Protein AF-A0A9W4WVC1-F1 (afdb_monomer)

Structure (mmCIF, N/CA/C/O backbone):
data_AF-A0A9W4WVC1-F1
#
_entry.id   AF-A0A9W4WVC1-F1
#
loop_
_atom_site.group_PDB
_atom_site.id
_atom_site.type_symbol
_atom_site.label_atom_id
_atom_site.label_alt_id
_atom_site.label_comp_id
_atom_site.label_asym_id
_atom_site.label_entity_id
_atom_site.label_seq_id
_atom_site.pdbx_PDB_ins_code
_atom_site.Cartn_x
_atom_site.Cartn_y
_atom_site.Cartn_z
_atom_site.occupancy
_atom_site.B_iso_or_equiv
_atom_site.auth_seq_id
_atom_site.auth_comp_id
_atom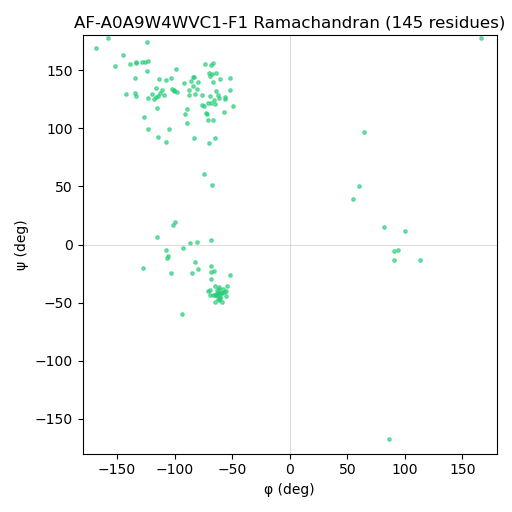_site.auth_asym_id
_atom_site.auth_atom_id
_atom_site.pdbx_PDB_model_num
ATOM 1 N N . MET A 1 1 ? 29.962 -8.238 1.406 1.00 40.53 1 MET A N 1
ATOM 2 C CA . MET A 1 1 ? 29.381 -7.024 0.796 1.00 40.53 1 MET A CA 1
ATOM 3 C C . MET A 1 1 ? 27.906 -7.294 0.570 1.00 40.53 1 MET A C 1
ATOM 5 O O . MET A 1 1 ? 27.590 -8.215 -0.167 1.00 40.53 1 MET A O 1
ATOM 9 N N . SER A 1 2 ? 27.024 -6.582 1.269 1.00 49.66 2 SER A N 1
ATOM 10 C CA . SER A 1 2 ? 25.592 -6.598 0.955 1.00 49.66 2 SER A CA 1
ATOM 11 C C . SER A 1 2 ? 25.418 -5.821 -0.347 1.00 49.66 2 SER A C 1
ATOM 13 O O . SER A 1 2 ? 25.713 -4.630 -0.364 1.00 49.66 2 SER A O 1
ATOM 15 N N . LEU A 1 3 ? 25.037 -6.489 -1.436 1.00 54.25 3 LEU A N 1
ATOM 16 C CA . LEU A 1 3 ? 24.665 -5.808 -2.675 1.00 54.25 3 LEU A CA 1
ATOM 17 C C . LEU A 1 3 ? 23.318 -5.125 -2.427 1.00 54.25 3 LEU A C 1
ATOM 19 O O . LEU A 1 3 ? 22.303 -5.798 -2.258 1.00 54.25 3 LEU A O 1
ATOM 23 N N . ASP A 1 4 ? 23.340 -3.800 -2.316 1.00 77.00 4 ASP A N 1
ATOM 24 C CA . ASP A 1 4 ? 22.138 -2.999 -2.102 1.00 77.00 4 ASP A CA 1
ATOM 25 C C . ASP A 1 4 ? 21.465 -2.756 -3.455 1.00 77.00 4 ASP A C 1
ATOM 27 O O . ASP A 1 4 ? 21.844 -1.872 -4.224 1.00 77.00 4 ASP A O 1
ATOM 31 N N . TYR A 1 5 ? 20.539 -3.647 -3.803 1.00 82.75 5 TYR A N 1
ATOM 32 C CA . TYR A 1 5 ? 19.807 -3.579 -5.061 1.00 82.75 5 TYR A CA 1
ATOM 33 C C . TYR A 1 5 ? 18.581 -2.661 -4.938 1.00 82.75 5 TYR A C 1
ATOM 35 O O . TYR A 1 5 ? 17.878 -2.727 -3.920 1.00 82.75 5 TYR A O 1
ATOM 43 N N . PRO A 1 6 ? 18.283 -1.851 -5.974 1.00 85.75 6 PRO A N 1
ATOM 44 C CA . PRO A 1 6 ? 17.144 -0.944 -5.964 1.00 85.75 6 PRO A CA 1
ATOM 45 C C . PRO A 1 6 ? 15.807 -1.692 -5.968 1.00 85.75 6 PRO A C 1
ATOM 47 O O . PRO A 1 6 ? 15.709 -2.837 -6.413 1.00 85.75 6 PRO A O 1
ATOM 50 N N . TRP A 1 7 ? 14.769 -1.013 -5.478 1.00 87.38 7 TRP A N 1
ATOM 51 C CA . TRP A 1 7 ? 13.407 -1.536 -5.388 1.00 87.38 7 TRP A CA 1
ATOM 52 C C . TRP A 1 7 ? 12.484 -0.895 -6.419 1.00 87.38 7 TRP A C 1
ATOM 54 O O . TRP A 1 7 ? 12.526 0.314 -6.615 1.00 87.38 7 TRP A O 1
ATOM 64 N N . TYR A 1 8 ? 11.582 -1.686 -6.989 1.00 87.88 8 TYR A N 1
ATOM 65 C CA . TYR A 1 8 ? 10.580 -1.266 -7.967 1.00 87.88 8 TYR A CA 1
ATOM 66 C C . TYR A 1 8 ? 9.203 -1.825 -7.604 1.00 87.88 8 TYR A C 1
ATOM 68 O O . TYR A 1 8 ? 9.094 -2.849 -6.921 1.00 87.88 8 TYR A O 1
ATOM 76 N N . ILE A 1 9 ? 8.144 -1.171 -8.089 1.00 85.00 9 ILE A N 1
ATOM 77 C CA . ILE A 1 9 ? 6.756 -1.622 -7.923 1.00 85.00 9 ILE A CA 1
ATOM 78 C C . ILE A 1 9 ? 6.153 -1.905 -9.293 1.00 85.00 9 ILE A C 1
ATOM 80 O O . ILE A 1 9 ? 6.094 -1.023 -10.148 1.00 85.00 9 ILE A O 1
ATOM 84 N N . LEU A 1 10 ? 5.640 -3.119 -9.458 1.00 85.12 10 LEU A N 1
ATOM 85 C CA . LEU A 1 10 ? 4.804 -3.527 -10.574 1.00 85.12 10 LEU A CA 1
ATOM 86 C C . LEU A 1 10 ? 3.349 -3.582 -10.133 1.00 85.12 10 LEU A C 1
ATOM 88 O O . LEU A 1 10 ? 3.023 -3.987 -9.022 1.00 85.12 10 LEU A O 1
ATOM 92 N N . LEU A 1 11 ? 2.461 -3.203 -11.029 1.00 79.38 11 LEU A N 1
ATOM 93 C CA . LEU A 1 11 ? 1.028 -3.141 -10.819 1.00 79.38 11 LEU A 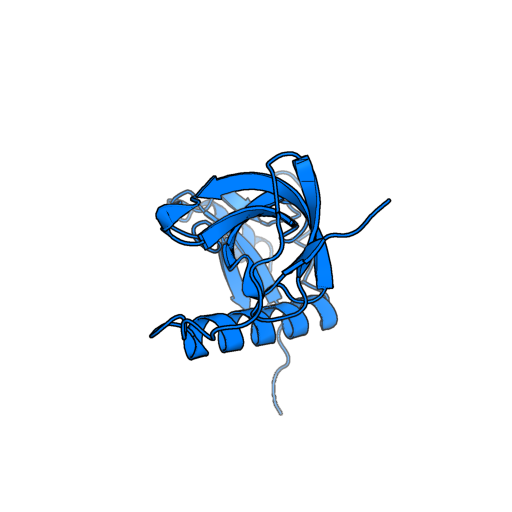CA 1
ATOM 94 C C . LEU A 1 11 ? 0.416 -4.385 -11.452 1.00 79.38 11 LEU A C 1
ATOM 96 O O . LEU A 1 11 ? 0.768 -4.715 -12.579 1.00 79.38 11 LEU A O 1
ATOM 100 N N . ALA A 1 12 ? -0.475 -5.080 -10.751 1.00 78.31 12 ALA A N 1
ATOM 101 C CA . ALA A 1 12 ? -1.015 -6.367 -11.172 1.00 78.31 12 ALA A CA 1
ATOM 102 C C . ALA A 1 12 ? -2.544 -6.468 -11.038 1.00 78.31 12 ALA A C 1
ATOM 104 O O . ALA A 1 12 ? -3.168 -5.773 -10.239 1.00 78.31 12 ALA A O 1
ATOM 105 N N . THR A 1 13 ? -3.169 -7.353 -11.813 1.00 66.19 13 THR A N 1
ATOM 106 C CA . THR A 1 13 ? -4.630 -7.390 -12.032 1.00 66.19 13 THR A CA 1
ATOM 107 C C . THR A 1 13 ? -5.474 -8.062 -10.941 1.00 66.19 13 THR A C 1
ATOM 109 O O . THR A 1 13 ? -6.689 -8.139 -11.101 1.00 66.19 13 THR A O 1
ATOM 112 N N . LYS A 1 14 ? -4.906 -8.554 -9.828 1.00 58.94 14 LYS A N 1
ATOM 113 C CA . LYS A 1 14 ? -5.693 -9.242 -8.779 1.00 58.94 14 LYS A CA 1
ATOM 114 C C . LYS A 1 14 ? -5.917 -8.374 -7.535 1.00 58.94 14 LYS A C 1
ATOM 116 O O . LYS A 1 14 ? -5.041 -8.372 -6.669 1.00 58.94 14 LYS A O 1
ATOM 121 N N . PRO A 1 15 ? -7.093 -7.733 -7.379 1.00 51.72 15 PRO A N 1
ATOM 122 C CA . PRO A 1 15 ? -7.473 -7.066 -6.148 1.00 51.72 15 PRO A CA 1
ATOM 123 C C . PRO A 1 15 ? -8.214 -8.021 -5.182 1.00 51.72 15 PRO A C 1
ATOM 125 O O . PRO A 1 15 ? -9.294 -8.519 -5.482 1.00 51.72 15 PRO A O 1
ATOM 128 N N . LYS A 1 16 ? -7.645 -8.293 -4.007 1.00 47.06 16 LYS A N 1
ATOM 129 C CA . LYS A 1 16 ? -8.322 -8.847 -2.824 1.00 47.06 16 LYS A CA 1
ATOM 130 C C . LYS A 1 16 ? -8.107 -8.035 -1.528 1.00 47.06 16 LYS A C 1
ATOM 132 O O . LYS A 1 16 ? -8.917 -8.216 -0.638 1.00 47.06 16 LYS A O 1
ATOM 137 N N . ASN A 1 17 ? -7.077 -7.181 -1.402 1.00 51.22 17 ASN A N 1
ATOM 138 C CA . ASN A 1 17 ? -6.662 -6.429 -0.195 1.00 51.22 17 ASN A CA 1
ATOM 139 C C . ASN A 1 17 ? -5.819 -5.160 -0.521 1.00 51.22 17 ASN A C 1
ATOM 141 O O . ASN A 1 17 ? -5.448 -4.920 -1.656 1.00 51.22 17 ASN A O 1
ATOM 145 N N . LEU A 1 18 ? -5.420 -4.366 0.478 1.00 47.56 18 LEU A N 1
ATOM 146 C CA . LEU A 1 18 ? -4.669 -3.102 0.309 1.00 47.56 18 LEU A CA 1
ATOM 147 C C . LEU A 1 18 ? -3.379 -3.165 -0.552 1.00 47.56 18 LEU A C 1
ATOM 149 O O . LEU A 1 18 ? -2.958 -2.169 -1.124 1.00 47.56 18 LEU A O 1
ATOM 153 N N . LEU A 1 19 ? -2.745 -4.339 -0.635 1.00 54.09 19 LEU A N 1
ATOM 154 C CA . LEU A 1 19 ? -1.524 -4.596 -1.422 1.00 54.09 19 LEU A CA 1
ATOM 155 C C . LEU A 1 19 ? -1.779 -5.430 -2.676 1.00 54.09 19 LEU A C 1
ATOM 157 O O . LEU A 1 19 ? -0.865 -5.749 -3.435 1.00 54.09 19 LEU A O 1
ATOM 161 N N . SER A 1 20 ? -3.009 -5.893 -2.850 1.00 59.28 20 SER A N 1
ATOM 162 C CA . SER A 1 20 ? -3.328 -6.806 -3.928 1.00 59.28 20 SER A CA 1
ATOM 163 C C . SER A 1 20 ? -3.352 -6.027 -5.235 1.00 59.28 20 SER A C 1
ATOM 165 O O . SER A 1 20 ? -4.116 -5.073 -5.382 1.00 59.28 20 SER A O 1
ATOM 167 N N . GLY A 1 21 ? -2.475 -6.420 -6.145 1.00 66.50 21 GLY A N 1
ATOM 168 C CA . GLY A 1 21 ? -2.215 -5.666 -7.358 1.00 66.50 21 GLY A CA 1
ATOM 169 C C . GLY A 1 21 ? -0.958 -4.803 -7.301 1.00 66.50 21 GLY A C 1
ATOM 170 O O . GLY A 1 21 ? -0.759 -4.019 -8.221 1.00 66.50 21 GLY A O 1
ATOM 171 N N . CYS A 1 22 ? -0.097 -4.969 -6.290 1.00 75.06 22 CYS A N 1
ATOM 172 C CA . CYS A 1 22 ? 1.281 -4.477 -6.304 1.00 75.06 22 CYS A CA 1
ATOM 173 C C . CYS A 1 22 ? 2.261 -5.642 -6.067 1.00 75.06 22 CYS A C 1
ATOM 175 O O . CYS A 1 22 ? 2.140 -6.376 -5.086 1.00 75.06 22 CYS A O 1
ATOM 177 N N . VAL A 1 23 ? 3.233 -5.814 -6.961 1.00 80.62 23 VAL A N 1
ATOM 178 C CA . VAL A 1 23 ? 4.359 -6.750 -6.845 1.00 80.62 23 VAL A CA 1
ATOM 179 C C . VAL A 1 23 ? 5.627 -5.929 -6.662 1.00 80.62 23 VAL A C 1
ATOM 181 O O . VAL A 1 23 ? 5.852 -4.966 -7.386 1.00 80.62 23 VAL A O 1
ATOM 184 N N . PHE A 1 24 ? 6.454 -6.304 -5.692 1.00 81.94 24 PHE A N 1
ATOM 185 C CA . PHE A 1 24 ? 7.715 -5.625 -5.416 1.00 81.94 24 PHE A CA 1
ATOM 186 C C . PHE A 1 24 ? 8.861 -6.426 -6.016 1.00 81.94 24 PHE A C 1
ATOM 188 O O . PHE A 1 24 ? 8.940 -7.639 -5.810 1.00 81.94 24 PHE A O 1
ATOM 195 N N . TYR A 1 25 ? 9.742 -5.742 -6.732 1.00 87.50 25 TYR A N 1
ATOM 196 C CA . TYR A 1 25 ? 10.940 -6.327 -7.316 1.00 87.50 25 TYR A CA 1
ATOM 197 C C . TYR A 1 25 ? 12.176 -5.626 -6.753 1.00 87.50 25 TYR A C 1
ATOM 199 O O . TYR A 1 25 ? 12.235 -4.400 -6.757 1.00 87.50 25 TYR A O 1
ATOM 207 N N . GLN A 1 26 ? 13.142 -6.404 -6.263 1.00 88.50 26 GLN A N 1
ATOM 208 C CA . GLN A 1 26 ? 14.451 -5.911 -5.848 1.00 88.50 26 GLN A CA 1
ATOM 209 C C . GLN A 1 26 ? 15.509 -6.518 -6.768 1.00 88.50 26 GLN A C 1
ATOM 211 O O . GLN A 1 26 ? 15.665 -7.739 -6.802 1.00 88.50 26 GLN A O 1
ATOM 216 N N . GLY A 1 27 ? 16.229 -5.684 -7.511 1.00 88.75 27 GLY A N 1
ATOM 217 C CA . GLY A 1 27 ? 17.238 -6.149 -8.461 1.00 88.75 27 GLY A CA 1
ATOM 218 C C . GLY A 1 27 ? 17.677 -5.055 -9.421 1.00 88.75 27 GLY A C 1
ATOM 219 O O . GLY A 1 27 ? 17.176 -3.941 -9.356 1.00 88.75 27 GLY A O 1
ATOM 220 N N . GLN A 1 28 ? 18.630 -5.350 -10.301 1.00 89.12 28 GLN A N 1
ATOM 221 C CA . GLN A 1 28 ? 18.951 -4.446 -11.406 1.00 89.12 28 GLN A CA 1
ATOM 222 C C . GLN A 1 28 ? 17.971 -4.676 -12.551 1.00 89.12 28 GLN A C 1
ATOM 224 O O . GLN A 1 28 ? 17.764 -5.815 -12.960 1.00 89.12 28 GLN A O 1
ATOM 229 N N . LEU A 1 29 ? 17.371 -3.593 -13.041 1.00 88.69 29 LEU A N 1
ATOM 230 C CA . LEU A 1 29 ? 16.587 -3.616 -14.268 1.00 88.69 29 LEU A CA 1
ATOM 231 C C . LEU A 1 29 ? 17.474 -3.278 -15.463 1.00 88.69 29 LEU A C 1
ATOM 233 O O . LEU A 1 29 ? 18.275 -2.345 -15.409 1.00 88.69 29 LEU A O 1
ATOM 237 N N . ASP A 1 30 ? 17.256 -4.014 -16.541 1.00 90.12 30 ASP A N 1
ATOM 238 C CA . ASP A 1 30 ? 17.649 -3.668 -17.898 1.00 90.12 30 ASP A CA 1
ATOM 239 C C . ASP A 1 30 ? 16.405 -3.699 -18.805 1.00 90.12 30 ASP A C 1
ATOM 241 O O . ASP A 1 30 ? 15.301 -4.048 -18.369 1.00 90.12 30 ASP A O 1
ATOM 245 N N . GLU A 1 31 ? 16.569 -3.286 -20.060 1.00 88.31 31 GLU A N 1
ATOM 246 C CA . GLU A 1 31 ? 15.467 -3.203 -21.024 1.00 88.31 31 GLU A CA 1
ATOM 247 C C . GLU A 1 31 ? 14.800 -4.569 -21.262 1.00 88.31 31 GLU A C 1
ATOM 249 O O . GLU A 1 31 ? 13.569 -4.665 -21.291 1.00 88.31 31 GLU A O 1
ATOM 254 N N . ASP A 1 32 ? 15.595 -5.637 -21.366 1.00 90.06 32 ASP A N 1
ATOM 255 C CA . ASP A 1 32 ? 15.107 -6.996 -21.614 1.00 90.06 32 ASP A CA 1
ATOM 256 C C . ASP A 1 32 ? 14.244 -7.499 -20.453 1.00 90.06 32 ASP A C 1
ATOM 258 O O . ASP A 1 32 ? 13.164 -8.070 -20.656 1.00 90.06 32 ASP A O 1
ATOM 262 N N . LEU A 1 33 ? 14.686 -7.254 -19.221 1.00 90.81 33 LEU A N 1
ATOM 263 C CA . LEU A 1 33 ? 13.978 -7.648 -18.016 1.00 90.81 33 LEU A CA 1
ATOM 264 C C . LEU A 1 33 ? 12.691 -6.839 -17.834 1.00 90.81 33 LEU A C 1
ATOM 266 O O . LEU A 1 33 ? 11.661 -7.410 -17.466 1.00 90.81 33 LEU A O 1
ATOM 270 N N . VAL A 1 34 ? 12.707 -5.540 -18.148 1.00 89.25 34 VAL A N 1
ATOM 271 C CA . VAL A 1 34 ? 11.494 -4.708 -18.171 1.00 89.25 34 VAL A CA 1
ATOM 272 C C . VAL A 1 34 ? 10.484 -5.275 -19.169 1.00 89.25 34 VAL A C 1
ATOM 274 O O . VAL A 1 34 ? 9.333 -5.520 -18.797 1.00 89.25 34 VAL A O 1
ATOM 277 N N . GLN A 1 35 ? 10.901 -5.574 -20.402 1.00 88.50 35 GLN A N 1
ATOM 278 C CA . GLN A 1 35 ? 10.021 -6.190 -21.401 1.00 88.50 35 GLN A CA 1
ATOM 279 C C . GLN A 1 35 ? 9.507 -7.565 -20.966 1.00 88.50 35 GLN A C 1
ATOM 281 O O . GLN A 1 35 ? 8.358 -7.914 -21.251 1.00 88.50 35 GLN A O 1
ATOM 286 N N . LEU A 1 36 ? 10.332 -8.358 -20.280 1.00 90.75 36 LEU A N 1
ATOM 287 C CA . LEU A 1 36 ? 9.919 -9.650 -19.743 1.00 90.75 36 LEU A CA 1
ATOM 288 C C . LEU A 1 36 ? 8.811 -9.483 -18.701 1.00 90.75 36 LEU A C 1
ATOM 290 O O . LEU A 1 36 ? 7.820 -10.209 -18.766 1.00 90.75 36 LEU A O 1
ATOM 294 N N . PHE A 1 37 ? 8.929 -8.511 -17.793 1.00 89.56 37 PHE A N 1
ATOM 295 C CA . PHE A 1 37 ? 7.891 -8.228 -16.803 1.00 89.56 37 PHE A CA 1
ATOM 296 C C . PHE A 1 37 ? 6.548 -7.875 -17.448 1.00 89.56 37 PHE A C 1
ATOM 298 O O . PHE A 1 37 ? 5.528 -8.406 -17.016 1.00 89.56 37 PHE A O 1
ATOM 305 N N . TYR A 1 38 ? 6.532 -7.070 -18.515 1.00 88.50 38 TYR A N 1
ATOM 306 C CA . TYR A 1 38 ? 5.300 -6.759 -19.258 1.00 88.50 38 TYR A CA 1
ATOM 307 C C . TYR A 1 38 ? 4.681 -7.972 -19.969 1.00 88.50 38 TYR A C 1
ATOM 309 O O . TYR A 1 38 ? 3.481 -7.984 -20.236 1.00 88.50 38 TYR A O 1
ATOM 317 N N . LYS A 1 39 ? 5.468 -9.016 -20.256 1.00 88.62 39 LYS A N 1
ATOM 318 C CA . LYS A 1 39 ? 4.971 -10.277 -20.831 1.00 88.62 39 LYS A CA 1
ATOM 319 C C . LYS A 1 39 ? 4.383 -11.220 -19.776 1.00 88.62 39 LYS A C 1
ATOM 321 O O . LYS A 1 39 ? 3.703 -12.177 -20.145 1.00 88.62 39 LYS A O 1
ATOM 326 N N . VAL A 1 40 ? 4.630 -10.988 -18.482 1.00 88.31 40 VAL A N 1
ATOM 327 C CA . VAL A 1 40 ? 4.095 -11.831 -17.402 1.00 88.31 40 VAL A CA 1
ATOM 328 C C . VAL A 1 40 ? 2.580 -11.614 -17.277 1.00 88.31 40 VAL A C 1
ATOM 330 O O . VAL A 1 40 ? 2.142 -10.497 -16.990 1.00 88.31 40 VAL A O 1
ATOM 333 N N . PRO A 1 41 ? 1.748 -12.667 -17.416 1.00 81.56 41 PRO A N 1
ATOM 334 C CA . PRO A 1 41 ? 0.304 -12.534 -17.291 1.00 81.56 41 PRO A CA 1
ATOM 335 C C . PRO A 1 41 ? -0.113 -11.934 -15.949 1.00 81.56 41 PRO A C 1
ATOM 337 O O . PRO A 1 41 ? 0.207 -12.451 -14.877 1.00 81.56 41 PRO A O 1
ATOM 340 N N . GLY A 1 42 ? -0.882 -10.852 -16.021 1.00 79.00 42 GLY A N 1
ATOM 341 C CA . GLY A 1 42 ? -1.389 -10.149 -14.852 1.00 79.00 42 GLY A CA 1
ATOM 342 C C . GLY A 1 42 ? -0.492 -9.025 -14.350 1.00 79.00 42 GLY A C 1
ATOM 343 O O . GLY A 1 42 ? -0.956 -8.310 -13.469 1.00 79.00 42 GLY A O 1
ATOM 344 N N . VAL A 1 43 ? 0.707 -8.817 -14.906 1.00 84.12 43 VAL A N 1
ATOM 345 C CA . VAL A 1 43 ? 1.427 -7.540 -14.786 1.00 84.12 43 VAL A CA 1
ATOM 346 C C . VAL A 1 43 ? 0.778 -6.540 -15.740 1.00 84.12 43 VAL A C 1
ATOM 348 O O . VAL A 1 43 ? 0.540 -6.833 -16.905 1.00 84.12 43 VAL A O 1
ATOM 351 N N . ILE A 1 44 ? 0.438 -5.372 -15.211 1.00 83.19 44 ILE A N 1
ATOM 352 C CA . ILE A 1 44 ? -0.168 -4.263 -15.946 1.00 83.19 44 ILE A CA 1
ATOM 353 C C . ILE A 1 44 ? 0.942 -3.326 -16.407 1.00 83.19 44 ILE A C 1
ATOM 355 O O . ILE A 1 44 ? 1.088 -3.085 -17.597 1.00 83.19 44 ILE A O 1
ATOM 359 N N . ARG A 1 45 ? 1.699 -2.780 -15.447 1.00 83.88 45 ARG A N 1
ATOM 360 C CA . ARG A 1 45 ? 2.796 -1.841 -15.690 1.00 83.88 45 ARG A CA 1
ATOM 361 C C . ARG A 1 45 ? 3.647 -1.615 -14.451 1.00 83.88 45 ARG A C 1
ATOM 363 O O . ARG A 1 45 ? 3.233 -1.988 -13.355 1.00 83.88 45 ARG A O 1
ATOM 370 N N . PHE A 1 46 ? 4.789 -0.961 -14.597 1.00 88.19 46 PHE A N 1
ATOM 371 C CA . PHE A 1 46 ? 5.517 -0.404 -13.456 1.00 88.19 46 PHE A CA 1
ATOM 372 C C . PHE A 1 46 ? 4.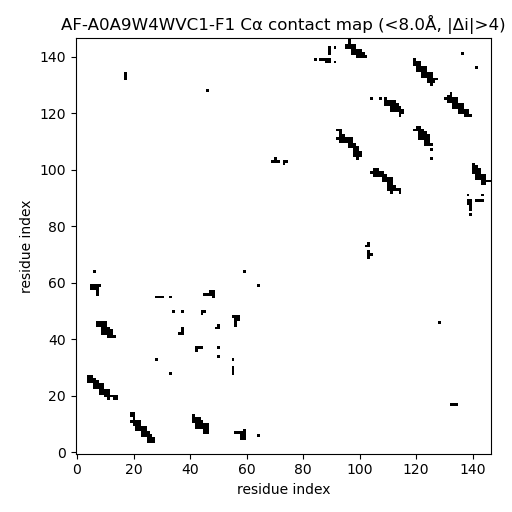797 0.847 -12.925 1.00 88.19 46 PHE A C 1
ATOM 374 O O . PHE A 1 46 ? 4.012 1.484 -13.630 1.00 88.19 46 PHE A O 1
ATOM 381 N N . LEU A 1 47 ? 4.995 1.182 -11.650 1.00 83.44 47 LEU A N 1
ATOM 382 C CA . LEU A 1 47 ? 4.256 2.261 -10.982 1.00 83.44 47 LEU A CA 1
ATOM 383 C C . LEU A 1 47 ? 4.362 3.612 -11.709 1.00 83.44 47 LEU A C 1
ATOM 385 O O . LEU A 1 47 ? 3.360 4.322 -11.830 1.00 83.44 47 LEU A O 1
ATOM 389 N N . ASP A 1 48 ? 5.542 3.935 -12.216 1.00 82.00 48 ASP A N 1
ATOM 390 C CA . ASP A 1 48 ? 5.906 5.201 -12.855 1.00 82.00 48 ASP A CA 1
ATOM 391 C C . ASP A 1 48 ? 6.250 5.057 -14.344 1.00 82.00 48 ASP A C 1
ATOM 393 O O . ASP A 1 48 ? 6.652 6.028 -14.968 1.00 82.00 48 ASP A O 1
ATOM 397 N N . HIS A 1 49 ? 6.065 3.868 -14.916 1.00 86.06 49 HIS A N 1
ATOM 398 C CA . HIS A 1 49 ? 6.423 3.576 -16.299 1.00 86.06 49 HIS A CA 1
ATOM 399 C C . HIS A 1 49 ? 5.264 2.838 -16.970 1.00 86.06 49 HIS A C 1
ATOM 401 O O . HIS A 1 49 ? 4.722 1.874 -16.425 1.00 86.06 49 HIS A O 1
ATOM 407 N N . SER A 1 50 ? 4.831 3.335 -18.123 1.00 76.38 50 SER A N 1
ATOM 408 C CA . SER A 1 50 ? 3.658 2.886 -18.878 1.00 76.38 50 SER A CA 1
ATOM 409 C C . SER A 1 50 ? 3.946 1.705 -19.802 1.00 76.38 50 SER A C 1
ATOM 411 O O . SER A 1 50 ? 3.036 0.929 -20.084 1.00 76.38 50 SER A O 1
ATOM 413 N N . GLY A 1 51 ? 5.204 1.536 -20.216 1.00 71.44 51 GLY A N 1
ATOM 414 C CA . GLY A 1 51 ? 5.634 0.469 -21.131 1.00 71.44 51 GLY A CA 1
ATOM 415 C C . GLY A 1 51 ? 6.095 0.991 -22.490 1.00 71.44 51 GLY A C 1
ATOM 416 O O . GLY A 1 51 ? 6.728 0.251 -23.235 1.00 71.44 51 GLY A O 1
ATOM 417 N N . GLU A 1 52 ? 5.801 2.257 -22.790 1.00 74.50 52 GLU A N 1
ATOM 418 C CA . GLU A 1 52 ? 6.135 2.918 -24.058 1.00 74.50 52 GLU A CA 1
ATOM 419 C C . GLU A 1 52 ? 7.307 3.905 -23.921 1.00 74.50 52 GLU A C 1
ATOM 421 O O . GLU A 1 52 ? 7.828 4.390 -24.930 1.00 74.50 52 GLU A O 1
ATOM 426 N N . GLU A 1 53 ? 7.740 4.212 -22.690 1.00 79.44 53 GLU A N 1
ATOM 427 C CA . GL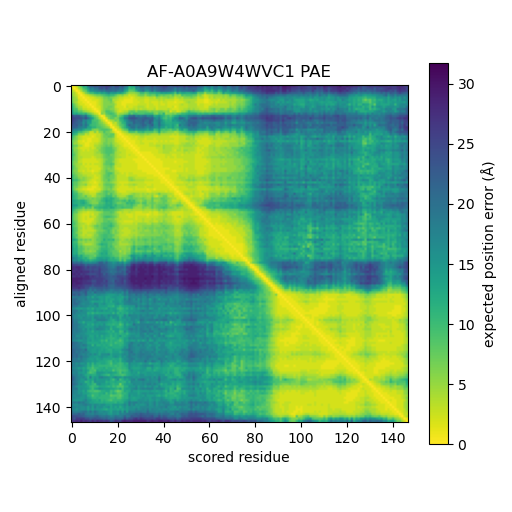U A 1 53 ? 8.907 5.061 -22.463 1.00 79.44 53 GLU A CA 1
ATOM 428 C C . GLU A 1 53 ? 10.208 4.349 -22.866 1.00 79.44 53 GLU A C 1
ATOM 430 O O . GLU A 1 53 ? 10.351 3.134 -22.748 1.00 79.44 53 GLU A O 1
ATOM 435 N N . LYS A 1 54 ? 11.185 5.134 -23.337 1.00 75.44 54 LYS A N 1
ATOM 436 C CA . LYS A 1 54 ? 12.556 4.652 -23.577 1.00 75.44 54 LYS A CA 1
ATOM 437 C C . LYS A 1 54 ? 13.387 4.565 -22.298 1.00 75.44 54 LYS A C 1
ATOM 439 O O . LYS A 1 54 ? 14.423 3.913 -22.288 1.00 75.44 54 LYS A O 1
ATOM 444 N N . GLU A 1 55 ? 12.986 5.293 -21.263 1.00 87.12 55 GLU A N 1
ATOM 445 C CA . GLU A 1 55 ? 13.684 5.319 -19.982 1.00 87.12 55 GLU A CA 1
ATOM 446 C C . GLU A 1 55 ? 13.245 4.130 -19.134 1.00 87.12 55 GLU A C 1
ATOM 448 O O . GLU A 1 55 ? 12.085 3.742 -19.174 1.00 87.12 55 GLU A O 1
ATOM 453 N N . LEU A 1 56 ? 14.160 3.556 -18.353 1.00 87.06 56 LEU A N 1
ATOM 454 C CA . LEU A 1 56 ? 13.819 2.469 -17.436 1.00 87.06 56 LEU A CA 1
ATOM 455 C C . LEU A 1 56 ? 12.926 2.979 -16.288 1.00 87.06 56 LEU A C 1
ATOM 457 O O . LEU A 1 56 ? 13.031 4.149 -15.913 1.00 87.06 56 LEU A O 1
ATOM 461 N N . PRO A 1 57 ? 12.103 2.107 -15.669 1.00 88.06 57 PRO A N 1
ATOM 462 C CA . PRO A 1 57 ? 11.350 2.457 -14.468 1.00 88.06 57 PRO A CA 1
ATOM 463 C C . PRO A 1 57 ? 12.261 3.038 -13.383 1.00 88.06 57 PRO A C 1
ATOM 465 O O . PRO A 1 57 ? 13.387 2.563 -13.197 1.00 88.06 57 PRO A O 1
ATOM 468 N N . SER A 1 58 ? 11.777 4.024 -12.629 1.00 86.75 58 SER A N 1
ATOM 469 C CA . SER A 1 58 ? 12.582 4.636 -11.574 1.00 86.75 58 SER A CA 1
ATOM 470 C C . SER A 1 58 ? 12.578 3.764 -10.322 1.00 86.75 58 SER A C 1
ATOM 472 O O . SER A 1 58 ? 11.535 3.237 -9.914 1.00 86.75 58 SER A O 1
ATOM 474 N N . PRO A 1 59 ? 13.728 3.628 -9.645 1.00 88.06 59 PRO A N 1
ATOM 475 C CA . PRO A 1 59 ? 13.768 2.950 -8.364 1.00 88.06 59 PRO A CA 1
ATOM 476 C C . PRO A 1 59 ? 13.021 3.764 -7.300 1.00 88.06 59 PRO A C 1
ATOM 478 O O . PRO A 1 59 ? 13.044 4.997 -7.281 1.00 88.06 59 PRO A O 1
ATOM 481 N N . LEU A 1 60 ? 12.386 3.066 -6.363 1.00 84.31 60 LEU A N 1
ATOM 482 C CA . LEU A 1 60 ? 11.832 3.67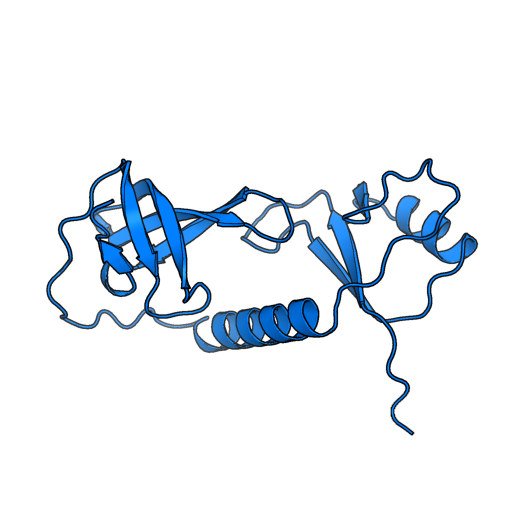6 -5.162 1.00 84.31 60 LEU A CA 1
ATOM 483 C C . LEU A 1 60 ? 12.942 4.341 -4.349 1.00 84.31 60 LEU A C 1
ATOM 485 O O . LEU A 1 60 ? 14.031 3.790 -4.178 1.00 84.31 60 LEU A O 1
ATOM 489 N N . SER A 1 61 ? 12.626 5.495 -3.761 1.00 83.81 61 SER A N 1
ATOM 490 C CA . SER A 1 61 ? 13.542 6.131 -2.822 1.00 83.81 61 SER A CA 1
ATOM 491 C C . SER A 1 61 ? 13.740 5.253 -1.573 1.00 83.81 61 SER A C 1
ATOM 493 O O . SER A 1 61 ? 12.789 4.603 -1.120 1.00 83.81 61 SER A O 1
ATOM 495 N N . PRO A 1 62 ? 14.932 5.268 -0.949 1.00 78.94 62 PRO A N 1
ATOM 496 C CA . PRO A 1 62 ? 15.197 4.492 0.265 1.00 78.94 62 PRO A CA 1
ATOM 497 C C . PRO A 1 62 ? 14.193 4.767 1.394 1.00 78.94 62 PRO A C 1
ATOM 499 O O . PRO A 1 62 ? 13.782 3.852 2.104 1.00 78.94 62 PRO A O 1
ATOM 502 N N . GLN A 1 63 ? 13.735 6.017 1.515 1.00 76.25 63 GLN A N 1
ATOM 503 C CA . GLN A 1 63 ? 12.710 6.413 2.479 1.00 76.25 63 GLN A CA 1
ATOM 504 C C . GLN A 1 63 ? 11.377 5.686 2.232 1.00 76.25 63 GLN A C 1
ATOM 506 O O . GLN A 1 63 ? 10.820 5.094 3.153 1.00 76.25 63 GLN A O 1
ATOM 511 N N . LYS A 1 64 ? 10.905 5.661 0.979 1.00 76.25 64 LYS A N 1
ATOM 512 C CA . LYS A 1 64 ? 9.670 4.968 0.580 1.00 76.25 64 LYS A CA 1
ATOM 513 C C . LYS A 1 64 ? 9.745 3.461 0.843 1.00 76.25 64 LYS A C 1
ATOM 515 O O . LYS A 1 64 ? 8.767 2.856 1.279 1.00 76.25 64 LYS A O 1
ATOM 520 N N . VAL A 1 65 ? 10.912 2.856 0.610 1.00 79.25 65 VAL A N 1
ATOM 521 C CA . VAL A 1 65 ? 11.164 1.436 0.910 1.00 79.25 65 VAL A CA 1
ATOM 522 C C . VAL A 1 65 ? 11.092 1.169 2.418 1.00 79.25 65 VAL A C 1
ATOM 524 O O . VAL A 1 65 ? 10.470 0.190 2.836 1.00 79.25 65 VAL A O 1
ATOM 527 N N . ALA A 1 66 ? 11.687 2.038 3.241 1.00 77.69 66 ALA A N 1
ATOM 528 C CA . ALA A 1 66 ? 11.671 1.907 4.697 1.00 77.69 66 ALA A CA 1
ATOM 529 C C . ALA A 1 66 ? 10.253 2.044 5.276 1.00 77.69 66 ALA A C 1
ATOM 531 O O . ALA A 1 66 ? 9.806 1.160 6.012 1.00 77.69 66 ALA A O 1
ATOM 532 N N . GLU A 1 67 ? 9.517 3.085 4.875 1.00 73.44 67 GLU A N 1
ATOM 533 C CA . GLU A 1 67 ? 8.122 3.318 5.277 1.00 73.44 67 GLU A CA 1
ATOM 534 C C . GLU A 1 67 ? 7.238 2.104 4.953 1.00 73.44 67 GLU A C 1
ATOM 536 O O . GLU A 1 67 ? 6.467 1.629 5.794 1.00 73.44 67 GLU A O 1
ATOM 541 N N . PHE A 1 68 ? 7.407 1.537 3.757 1.00 71.19 68 PHE A N 1
ATOM 542 C CA . PHE A 1 68 ? 6.662 0.361 3.332 1.00 71.19 68 PHE A CA 1
ATOM 543 C C . PHE A 1 68 ? 7.054 -0.913 4.094 1.00 71.19 68 PHE A C 1
ATOM 545 O O . PHE A 1 68 ? 6.182 -1.676 4.515 1.00 71.19 68 PHE A O 1
ATOM 552 N N . SER A 1 69 ? 8.352 -1.150 4.305 1.00 74.44 69 SER A N 1
ATOM 553 C CA . SER A 1 69 ? 8.847 -2.290 5.091 1.00 74.44 69 SER A CA 1
ATOM 554 C C . SER A 1 69 ? 8.265 -2.279 6.505 1.00 74.44 69 SER A C 1
ATOM 556 O O . SER A 1 69 ? 7.828 -3.313 7.022 1.00 74.44 69 SER A O 1
ATOM 558 N N . ASP A 1 70 ? 8.174 -1.099 7.111 1.00 74.44 70 ASP A N 1
ATOM 559 C CA . ASP A 1 70 ? 7.585 -0.927 8.433 1.00 74.44 70 ASP A CA 1
ATOM 560 C C . ASP A 1 70 ? 6.068 -1.116 8.424 1.00 74.44 70 ASP A C 1
ATOM 562 O O . ASP A 1 70 ? 5.532 -1.777 9.320 1.00 74.44 70 ASP A O 1
ATOM 566 N N . LEU A 1 71 ? 5.372 -0.624 7.398 1.00 69.50 71 LEU A N 1
ATOM 567 C CA . LEU A 1 71 ? 3.943 -0.869 7.202 1.00 69.50 71 LEU A CA 1
ATOM 568 C C . LEU A 1 71 ? 3.648 -2.370 7.047 1.00 69.50 71 LEU A C 1
ATOM 570 O O . LEU A 1 71 ? 2.777 -2.893 7.743 1.00 69.50 71 LEU A O 1
ATOM 574 N N . LEU A 1 72 ? 4.421 -3.098 6.235 1.00 69.62 72 LEU A N 1
ATOM 575 C CA . LEU A 1 72 ? 4.294 -4.552 6.084 1.00 69.62 72 LEU A CA 1
ATOM 576 C C . LEU A 1 72 ? 4.526 -5.301 7.394 1.00 69.62 72 LEU A C 1
ATOM 578 O O . LEU A 1 72 ? 3.763 -6.212 7.726 1.00 69.62 72 LEU A O 1
ATOM 582 N N . LYS A 1 73 ? 5.566 -4.936 8.151 1.00 72.06 73 LYS A N 1
ATOM 583 C CA . LYS A 1 73 ? 5.842 -5.538 9.465 1.00 72.06 73 LYS A CA 1
ATOM 584 C C . LYS A 1 73 ? 4.690 -5.286 10.436 1.00 72.06 73 LYS A C 1
ATOM 586 O O . LYS A 1 73 ? 4.308 -6.203 11.160 1.00 72.06 73 LYS A O 1
ATOM 591 N N . LYS A 1 74 ? 4.120 -4.077 10.443 1.00 66.94 74 LYS A N 1
ATOM 592 C CA . LYS A 1 74 ? 2.975 -3.712 11.294 1.00 66.94 74 LYS A CA 1
ATOM 593 C C . LYS A 1 74 ? 1.708 -4.475 10.903 1.00 66.94 74 LYS A C 1
ATOM 595 O O . LYS A 1 74 ? 1.042 -5.000 11.791 1.00 66.94 74 LYS A O 1
ATOM 600 N N . ILE A 1 75 ? 1.416 -4.601 9.605 1.00 64.62 75 ILE A N 1
ATOM 601 C CA . ILE A 1 75 ? 0.279 -5.391 9.100 1.00 64.62 75 ILE A CA 1
ATOM 602 C C . ILE A 1 75 ? 0.445 -6.869 9.472 1.00 64.62 75 ILE A C 1
ATOM 604 O O . ILE A 1 75 ? -0.483 -7.467 10.005 1.00 64.62 75 ILE A O 1
ATOM 608 N N . LYS A 1 76 ? 1.635 -7.453 9.267 1.00 62.66 76 LYS A N 1
ATOM 609 C CA . LYS A 1 76 ? 1.912 -8.853 9.633 1.00 62.66 76 LYS A CA 1
ATOM 610 C C . LYS A 1 76 ? 1.808 -9.102 11.141 1.00 62.66 76 LYS A C 1
ATOM 612 O O . LYS A 1 76 ? 1.291 -10.139 11.536 1.00 62.66 76 LYS A O 1
ATOM 617 N N . LYS A 1 77 ? 2.268 -8.165 11.979 1.00 60.34 77 LYS A N 1
ATOM 618 C CA . LYS A 1 77 ? 2.179 -8.278 13.448 1.00 60.34 77 LYS A CA 1
ATOM 619 C C . LYS A 1 77 ? 0.748 -8.195 13.985 1.00 60.34 77 LYS A C 1
ATOM 621 O O . LYS A 1 77 ? 0.486 -8.790 15.018 1.00 60.34 77 LYS A O 1
ATOM 626 N N . LYS A 1 78 ? -0.154 -7.480 13.307 1.00 53.88 78 LYS A N 1
ATOM 627 C CA . LYS A 1 78 ? -1.569 -7.332 13.700 1.00 53.88 78 LYS A CA 1
ATOM 628 C C . LYS A 1 78 ? -2.526 -8.220 12.888 1.00 53.88 78 LYS A C 1
ATOM 630 O O . LYS A 1 78 ? -3.727 -7.989 12.890 1.00 53.88 78 LYS A O 1
ATOM 635 N N . GLY A 1 79 ? -2.006 -9.237 12.194 1.00 45.44 79 GLY A N 1
ATOM 636 C CA . GLY A 1 79 ? -2.806 -10.216 11.448 1.00 45.44 79 GLY A CA 1
ATOM 637 C C . GLY A 1 79 ? -3.652 -11.161 12.318 1.00 45.44 79 GLY A C 1
ATOM 638 O O . GLY A 1 79 ? -4.292 -12.054 11.773 1.00 45.44 79 GLY A O 1
ATOM 639 N N . GLY A 1 80 ? -3.660 -10.976 13.638 1.00 43.22 80 GLY A N 1
ATOM 640 C CA . GLY A 1 80 ? -4.557 -11.631 14.580 1.00 43.22 80 GLY A CA 1
ATOM 641 C C . GLY A 1 80 ? -4.942 -10.619 15.652 1.00 43.22 80 GLY A C 1
ATOM 642 O O . GLY A 1 80 ? -4.066 -9.956 16.198 1.00 43.22 80 GLY A O 1
ATOM 643 N N . ASP A 1 81 ? -6.241 -10.495 15.886 1.00 40.25 81 ASP A N 1
ATOM 644 C CA . ASP A 1 81 ? -6.878 -9.744 16.966 1.00 40.25 81 ASP A CA 1
ATOM 645 C C . ASP A 1 81 ? -6.673 -8.220 16.961 1.00 40.25 81 ASP A C 1
ATOM 647 O O . ASP A 1 81 ? -5.714 -7.637 17.468 1.00 40.25 81 ASP A O 1
ATOM 651 N N . TYR A 1 82 ? -7.679 -7.543 16.403 1.00 45.66 82 TYR A N 1
ATOM 652 C CA . TYR A 1 82 ? -7.991 -6.169 16.767 1.00 45.66 82 TYR A CA 1
ATOM 653 C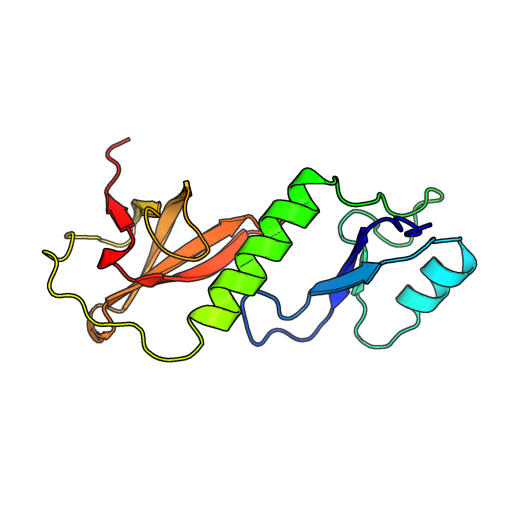 C . TYR A 1 82 ? -8.442 -6.166 18.237 1.00 45.66 82 TYR A C 1
ATOM 655 O O . TYR A 1 82 ? -9.616 -6.388 18.527 1.00 45.66 82 TYR A O 1
ATOM 663 N N . ASP A 1 83 ? -7.504 -5.960 19.163 1.00 43.59 83 ASP A N 1
ATOM 664 C CA . ASP A 1 83 ? -7.818 -5.762 20.580 1.00 43.59 83 ASP A CA 1
ATOM 665 C C . ASP A 1 83 ? -8.770 -4.568 20.733 1.00 43.59 83 ASP A C 1
ATOM 667 O O . ASP A 1 83 ? -8.431 -3.415 20.449 1.00 43.59 83 ASP A O 1
ATOM 671 N N . TRP A 1 84 ? -9.986 -4.872 21.180 1.00 43.34 84 TRP A N 1
ATOM 672 C CA . TRP A 1 84 ? -11.107 -3.964 21.411 1.00 43.34 84 TRP A CA 1
ATOM 673 C C . TRP A 1 84 ? -10.876 -3.139 22.686 1.00 43.34 84 TRP A C 1
ATOM 67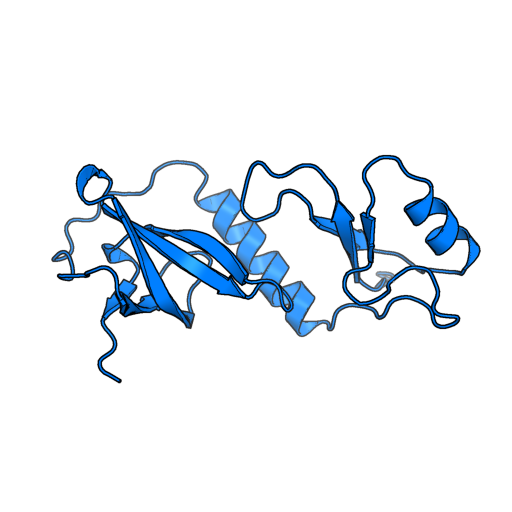5 O O . TRP A 1 84 ? -11.625 -3.218 23.656 1.00 43.34 84 TRP A O 1
ATOM 685 N N . ALA A 1 85 ? -9.806 -2.349 22.727 1.00 40.44 85 ALA A N 1
ATOM 686 C CA . ALA A 1 85 ? -9.549 -1.489 23.874 1.00 40.44 85 ALA A CA 1
ATOM 687 C C . ALA A 1 85 ? -10.694 -0.471 24.057 1.00 40.44 85 ALA A C 1
ATOM 689 O O . ALA A 1 85 ? -11.054 0.259 23.135 1.00 40.44 85 ALA A O 1
ATOM 690 N N . LYS A 1 86 ? -11.249 -0.453 25.277 1.00 44.12 86 LYS A N 1
ATOM 691 C CA . LYS A 1 86 ? -12.309 0.429 25.798 1.00 44.12 86 LYS A CA 1
ATOM 692 C C . LYS A 1 86 ? -11.857 1.897 25.934 1.00 44.12 86 LYS A C 1
ATOM 694 O O . LYS A 1 86 ? -12.002 2.483 27.005 1.00 44.12 86 LYS A O 1
ATOM 699 N N . ASP A 1 87 ? -11.298 2.489 24.888 1.00 45.28 87 ASP A N 1
ATOM 700 C CA . ASP A 1 87 ? -11.127 3.943 24.835 1.00 45.28 87 ASP A CA 1
ATOM 701 C C . ASP A 1 87 ? -12.432 4.575 24.328 1.00 45.28 87 ASP A C 1
ATOM 703 O O . ASP A 1 87 ? -13.137 3.973 23.515 1.00 45.28 87 ASP A O 1
ATOM 707 N N . GLN A 1 88 ? -12.789 5.759 24.844 1.00 52.22 88 GLN A N 1
ATOM 708 C CA . GLN A 1 88 ? -13.983 6.493 24.414 1.00 52.22 88 GLN A CA 1
ATOM 709 C C . GLN A 1 88 ? -14.023 6.585 22.889 1.00 52.22 88 GLN A C 1
ATOM 711 O O . GLN A 1 88 ? -13.117 7.140 22.267 1.00 52.22 88 GLN A O 1
ATOM 716 N N . GLU A 1 89 ? -15.074 6.021 22.299 1.00 60.62 89 GLU A N 1
ATOM 717 C CA . GLU A 1 89 ? -15.238 6.002 20.855 1.00 60.62 89 GLU A CA 1
ATOM 718 C C . GLU A 1 89 ? -15.405 7.435 20.345 1.00 60.62 89 GLU A C 1
ATOM 720 O O . GLU A 1 89 ? -16.328 8.138 20.773 1.00 60.62 89 GLU A O 1
ATOM 725 N N . PRO A 1 90 ? -14.518 7.904 19.452 1.00 67.25 90 PRO A N 1
ATOM 726 C CA . PRO A 1 90 ? -14.704 9.206 18.844 1.00 67.25 90 PRO A CA 1
ATOM 727 C C . PRO A 1 90 ? -15.988 9.175 18.007 1.00 67.25 90 PRO A C 1
ATOM 729 O O . PRO A 1 90 ? -16.201 8.255 17.217 1.00 67.25 90 PRO A O 1
ATOM 732 N N . ASN A 1 91 ? -16.844 10.188 18.173 1.00 81.38 91 ASN A N 1
ATOM 733 C CA . ASN A 1 91 ? -18.030 10.372 17.337 1.00 81.38 91 ASN A CA 1
ATOM 734 C C . ASN A 1 91 ? -17.586 10.798 15.928 1.00 81.38 91 ASN A C 1
ATOM 736 O O . ASN A 1 91 ? -17.414 11.989 15.649 1.00 81.38 91 ASN A O 1
ATOM 740 N N . LEU A 1 92 ? -17.315 9.800 15.089 1.00 87.75 92 LEU A N 1
ATOM 741 C CA . LEU A 1 92 ? -16.860 9.951 13.715 1.00 87.75 92 LEU A CA 1
ATOM 742 C C . LEU A 1 92 ? -18.017 9.701 12.758 1.00 87.75 92 LEU A C 1
ATOM 744 O O . LEU A 1 92 ? -18.720 8.700 12.872 1.00 87.75 92 LEU A O 1
ATOM 748 N N . GLN A 1 93 ? -18.166 10.581 11.778 1.00 90.44 93 GLN A N 1
ATOM 749 C CA . GLN A 1 93 ? -19.176 10.477 10.735 1.00 90.44 93 GLN A CA 1
ATOM 750 C C . GLN A 1 93 ? -18.533 10.468 9.352 1.00 90.44 93 GLN A C 1
ATOM 752 O O . GLN A 1 93 ? -17.411 10.941 9.152 1.00 90.44 93 GLN A O 1
ATOM 757 N N . ILE A 1 94 ? -19.262 9.938 8.367 1.00 93.62 94 ILE A N 1
ATOM 758 C CA . ILE A 1 94 ? -18.844 10.037 6.968 1.00 93.62 94 ILE A CA 1
ATOM 759 C C . ILE A 1 94 ? -18.647 11.514 6.630 1.00 93.62 94 ILE A C 1
ATOM 761 O O . ILE A 1 94 ? -19.528 12.348 6.826 1.00 93.62 94 ILE A O 1
ATOM 765 N N . GLY A 1 95 ? -17.473 11.825 6.100 1.00 92.44 95 GLY A N 1
ATOM 766 C CA . GLY A 1 95 ? -17.078 13.172 5.750 1.00 92.44 95 GLY A CA 1
ATOM 767 C C . GLY A 1 95 ? -16.294 13.937 6.814 1.00 92.44 95 GLY A C 1
ATOM 768 O O . GLY A 1 95 ? -15.791 15.019 6.504 1.00 92.44 95 GLY A O 1
ATOM 769 N N . ASP A 1 96 ? -16.112 13.382 8.008 1.00 92.88 96 ASP A N 1
ATOM 770 C CA . ASP A 1 96 ? -15.166 13.941 8.966 1.00 92.88 96 ASP A CA 1
ATOM 771 C C . ASP A 1 96 ? -13.726 13.751 8.482 1.00 92.88 96 ASP A C 1
ATOM 773 O O . ASP A 1 96 ? -13.381 12.734 7.873 1.00 92.88 96 ASP A O 1
ATOM 777 N N . TRP A 1 97 ? -12.879 14.736 8.779 1.00 93.19 97 TRP A N 1
ATOM 778 C CA . TRP A 1 97 ? -11.434 14.586 8.669 1.00 93.19 97 TRP A CA 1
ATOM 779 C C . TRP A 1 97 ? -10.916 13.855 9.898 1.00 93.19 97 TRP A C 1
ATOM 781 O O . TRP A 1 97 ? -11.276 14.186 11.030 1.00 93.19 97 TRP A O 1
ATOM 791 N N . ILE A 1 98 ? -10.062 12.864 9.677 1.00 92.81 98 ILE A N 1
ATOM 792 C CA . ILE A 1 98 ? -9.391 12.148 10.754 1.00 92.81 98 ILE A CA 1
ATOM 793 C C . ILE A 1 98 ? -7.891 12.167 10.565 1.00 92.81 98 ILE A C 1
ATOM 795 O O . ILE A 1 98 ? -7.395 12.285 9.448 1.00 92.81 98 ILE A O 1
ATOM 799 N N . LYS A 1 99 ? -7.179 11.990 11.673 1.00 91.25 99 LYS A N 1
ATOM 800 C CA . LYS A 1 99 ? -5.774 11.613 11.690 1.00 91.25 99 LYS A CA 1
ATOM 801 C C . LYS A 1 99 ? -5.628 10.254 12.344 1.00 91.25 99 LYS A C 1
ATOM 803 O O . LYS A 1 99 ? -6.069 10.048 13.476 1.00 91.25 99 LYS A O 1
ATOM 808 N N . VAL A 1 100 ? -4.965 9.337 11.658 1.00 90.00 100 VAL A N 1
ATOM 809 C CA . VAL A 1 100 ? -4.628 8.029 12.214 1.00 90.00 100 VAL A CA 1
ATOM 810 C C . VAL A 1 100 ? -3.458 8.199 13.181 1.00 90.00 100 VAL A C 1
ATOM 812 O O . VAL A 1 100 ? -2.373 8.637 12.795 1.00 90.00 100 VAL A O 1
ATOM 815 N N . ILE A 1 101 ? -3.661 7.843 14.445 1.00 87.06 101 ILE A N 1
ATOM 816 C CA . ILE A 1 101 ? -2.657 7.971 15.515 1.00 87.06 101 ILE A CA 1
ATOM 817 C C . ILE A 1 101 ? -2.067 6.625 15.940 1.00 87.06 101 ILE A C 1
ATOM 819 O O . ILE A 1 101 ? -1.066 6.588 16.653 1.00 87.06 101 ILE A O 1
ATOM 823 N N . LYS A 1 102 ? -2.662 5.512 15.505 1.00 81.69 102 LYS A N 1
ATOM 824 C CA . LYS A 1 102 ? -2.231 4.153 15.846 1.00 81.69 102 LYS A CA 1
ATOM 825 C C . LYS A 1 102 ? -2.296 3.240 14.618 1.00 81.69 102 LYS A C 1
ATOM 827 O O . LYS A 1 102 ? -3.047 3.467 13.678 1.00 81.69 102 LYS A O 1
ATOM 832 N N . GLY A 1 103 ? -1.495 2.174 14.630 1.00 78.19 103 GLY A N 1
ATOM 833 C CA . GLY A 1 103 ? -1.530 1.145 13.587 1.00 78.19 103 GLY A CA 1
ATOM 834 C C . GLY A 1 103 ? -0.656 1.432 12.354 1.00 78.19 103 GLY A C 1
ATOM 835 O O . GLY A 1 103 ? 0.249 2.269 12.403 1.00 78.19 103 GLY A O 1
ATOM 836 N N . PRO A 1 104 ? -0.844 0.666 11.263 1.00 77.12 104 PRO A N 1
ATOM 837 C CA . PRO A 1 104 ? 0.034 0.708 10.092 1.00 77.12 104 PRO A CA 1
ATOM 838 C C . PRO A 1 104 ? -0.063 2.018 9.304 1.00 77.12 104 PRO A C 1
ATOM 840 O O . PRO A 1 104 ? 0.908 2.381 8.654 1.00 77.12 104 PRO A O 1
ATOM 843 N N . TYR A 1 105 ? -1.182 2.738 9.409 1.00 84.31 105 TYR A N 1
ATOM 844 C CA . TYR A 1 105 ? -1.444 3.978 8.671 1.00 84.31 105 TYR A CA 1
ATOM 845 C C . TYR A 1 105 ? -1.204 5.245 9.507 1.00 84.31 105 TYR A C 1
ATOM 847 O O . TYR A 1 105 ? -1.751 6.295 9.185 1.00 84.31 105 TYR A O 1
ATOM 855 N N . ILE A 1 106 ? -0.436 5.157 10.602 1.00 84.12 106 ILE A N 1
ATOM 856 C CA . ILE A 1 106 ? -0.161 6.298 11.489 1.00 84.12 106 ILE A CA 1
ATOM 857 C C . ILE A 1 106 ? 0.352 7.516 10.704 1.00 84.12 106 ILE A C 1
ATOM 859 O O . ILE A 1 106 ? 1.241 7.394 9.866 1.00 84.12 106 ILE A O 1
ATOM 863 N N . GLY A 1 107 ? -0.213 8.689 10.986 1.00 83.25 107 GLY A N 1
ATOM 864 C CA . GLY A 1 107 ? 0.088 9.939 10.290 1.00 83.25 107 GLY A CA 1
ATOM 865 C C . GLY A 1 107 ? -0.802 10.231 9.079 1.00 83.25 107 GLY A C 1
ATOM 866 O O . GLY A 1 107 ? -0.818 11.375 8.637 1.00 83.25 107 GLY A O 1
ATOM 867 N N . CYS A 1 108 ? -1.579 9.261 8.580 1.00 86.69 108 CYS A N 1
ATOM 868 C CA . CYS A 1 108 ? -2.559 9.496 7.516 1.00 86.69 108 CYS A CA 1
ATOM 869 C C . CYS A 1 108 ? -3.637 10.486 7.983 1.00 86.69 108 CYS A C 1
ATOM 871 O O . CYS A 1 108 ? -4.218 10.295 9.055 1.00 86.69 108 CYS A O 1
ATOM 873 N N . GLN A 1 109 ? -3.884 11.530 7.187 1.00 91.38 109 GLN A N 1
ATOM 874 C CA . GLN A 1 109 ? -4.877 12.574 7.441 1.00 91.38 109 GLN A CA 1
ATOM 875 C C . GLN A 1 109 ? -5.855 12.651 6.273 1.00 91.38 109 GLN A C 1
ATOM 877 O O . GLN A 1 109 ? -5.540 13.242 5.245 1.00 91.38 109 GLN A O 1
ATOM 882 N N . GLU A 1 110 ? -7.026 12.041 6.417 1.00 92.25 110 GLU A N 1
ATOM 883 C CA . GLU A 1 110 ? -7.955 11.845 5.304 1.00 92.25 110 GLU A CA 1
ATOM 884 C C . GLU A 1 110 ? -9.411 11.947 5.739 1.00 92.25 110 GLU A C 1
ATOM 886 O O . GLU A 1 110 ? -9.744 11.877 6.926 1.00 92.25 110 GLU A O 1
ATOM 891 N N . LYS A 1 111 ? -10.291 12.124 4.752 1.00 93.75 111 LYS A N 1
ATOM 892 C CA . LYS A 1 111 ? -11.737 12.195 4.964 1.00 93.75 111 LYS A CA 1
ATOM 893 C C . LYS A 1 111 ? -12.344 10.791 5.017 1.00 93.75 111 LYS A C 1
ATOM 895 O O . LYS A 1 111 ? -12.039 9.941 4.178 1.00 93.75 111 LYS A O 1
ATOM 900 N N . ILE A 1 112 ? -13.245 10.551 5.969 1.00 94.19 112 ILE A N 1
ATOM 901 C CA . ILE A 1 112 ? -13.996 9.290 6.057 1.00 94.19 112 ILE A CA 1
ATOM 902 C C . ILE A 1 112 ? -14.920 9.165 4.845 1.00 94.19 112 ILE A C 1
ATOM 904 O O . ILE A 1 112 ? -15.763 10.034 4.614 1.00 94.19 112 ILE A O 1
ATOM 908 N N . ILE A 1 113 ? -14.788 8.068 4.096 1.00 94.62 113 ILE A N 1
ATOM 909 C CA . ILE A 1 113 ? -15.615 7.777 2.912 1.00 94.62 113 ILE A CA 1
ATOM 910 C C . ILE A 1 113 ? -16.706 6.738 3.183 1.00 94.62 113 ILE A C 1
ATOM 912 O O . ILE A 1 113 ? -17.722 6.730 2.496 1.00 94.62 113 ILE A O 1
ATOM 916 N N . ALA A 1 114 ? -16.518 5.876 4.183 1.00 92.62 114 ALA A N 1
ATOM 917 C CA . ALA A 1 114 ? -17.533 4.935 4.646 1.00 92.62 114 ALA A CA 1
ATOM 918 C C . ALA A 1 114 ? -17.323 4.607 6.127 1.00 92.62 114 ALA A C 1
ATOM 920 O O . ALA A 1 114 ? -16.197 4.670 6.626 1.00 92.62 114 ALA A O 1
ATOM 921 N N . LEU A 1 115 ? -18.401 4.228 6.808 1.00 91.88 115 LEU A N 1
ATOM 922 C CA . LEU A 1 115 ? -18.419 3.898 8.229 1.00 91.88 115 LEU A CA 1
ATOM 923 C C . LEU A 1 115 ? -19.213 2.601 8.438 1.00 91.88 115 LEU A C 1
ATOM 925 O O . LEU A 1 115 ? -20.314 2.458 7.912 1.00 91.88 115 LEU A O 1
ATOM 929 N N . ASP A 1 116 ? -18.633 1.661 9.179 1.00 88.88 116 ASP A N 1
ATOM 930 C CA . ASP A 1 116 ? -19.261 0.432 9.670 1.00 88.88 116 ASP A CA 1
ATOM 931 C C . ASP A 1 116 ? -19.313 0.547 11.200 1.00 88.88 116 ASP A C 1
ATOM 933 O O . ASP A 1 116 ? -18.331 0.259 11.890 1.00 88.88 116 ASP A O 1
ATOM 937 N N . GLU A 1 117 ? -20.433 1.065 11.714 1.00 83.88 117 GLU A N 1
ATOM 938 C CA . GLU A 1 117 ? -20.628 1.332 13.147 1.00 83.88 117 GLU A CA 1
ATOM 939 C C . GLU A 1 117 ? -20.637 0.040 13.973 1.00 83.88 117 GLU A C 1
ATOM 941 O O . GLU A 1 117 ? -20.075 0.005 15.066 1.00 83.88 117 GLU A O 1
ATOM 946 N N . GLU A 1 118 ? -21.188 -1.051 13.429 1.00 81.56 118 GLU A N 1
ATOM 947 C CA . GLU A 1 118 ? -21.234 -2.348 14.113 1.00 81.56 118 GLU A CA 1
ATOM 948 C C . GLU A 1 118 ? -19.828 -2.899 14.371 1.00 81.56 118 GLU A C 1
ATOM 950 O O . GLU A 1 118 ? -19.539 -3.413 15.454 1.00 81.56 118 GLU A O 1
ATOM 955 N N . LYS A 1 119 ? -18.929 -2.773 13.387 1.00 83.94 119 LYS A N 1
ATOM 956 C CA . LYS A 1 119 ? -17.536 -3.239 13.502 1.00 83.94 119 LYS A CA 1
ATOM 957 C C . LYS A 1 119 ? -16.572 -2.168 13.988 1.00 83.94 119 LYS A C 1
ATOM 959 O O . LYS A 1 119 ? -15.390 -2.468 14.154 1.00 83.94 119 LYS A O 1
ATOM 964 N N . LYS A 1 120 ? -17.049 -0.940 14.197 1.00 88.06 120 LYS A N 1
ATOM 965 C CA . LYS A 1 120 ? -16.243 0.229 14.581 1.00 88.06 120 LYS A CA 1
ATOM 966 C C . LYS A 1 120 ? -15.088 0.484 13.610 1.00 88.06 120 LYS A C 1
ATOM 968 O O . LYS A 1 120 ? -13.967 0.814 14.012 1.00 88.06 120 LYS A O 1
ATOM 973 N N . LEU A 1 121 ? -15.358 0.296 12.318 1.00 89.56 121 LEU A N 1
ATOM 974 C CA . LEU A 1 121 ? -14.393 0.474 11.237 1.00 89.56 121 LEU A CA 1
ATOM 975 C C . LEU A 1 121 ? -14.783 1.668 10.371 1.00 89.56 121 LEU A C 1
ATOM 977 O O . LEU A 1 121 ? -15.896 1.752 9.860 1.00 89.56 121 LEU A O 1
ATOM 981 N N . ILE A 1 122 ? -13.823 2.547 10.123 1.00 92.25 122 ILE A N 1
ATOM 982 C CA . ILE A 1 122 ? -13.913 3.570 9.084 1.00 92.25 122 ILE A CA 1
ATOM 983 C C . ILE A 1 122 ? -13.174 3.102 7.838 1.00 92.25 122 ILE A C 1
ATOM 985 O O . ILE A 1 122 ? -12.199 2.352 7.915 1.00 92.25 122 ILE A O 1
ATOM 989 N N . THR A 1 123 ? -13.625 3.570 6.681 1.00 92.00 123 THR A N 1
ATOM 990 C CA . THR A 1 123 ? -12.871 3.479 5.433 1.00 92.00 123 THR A CA 1
ATOM 991 C C . THR A 1 123 ? -12.398 4.870 5.041 1.00 92.00 123 THR A C 1
ATOM 993 O O . THR A 1 123 ? -13.202 5.802 4.975 1.00 92.00 123 THR A O 1
ATOM 996 N N . VAL A 1 124 ? -11.102 4.998 4.766 1.00 92.19 124 VAL A N 1
ATOM 997 C CA . VAL A 1 124 ? -10.457 6.208 4.232 1.00 92.19 124 VAL A CA 1
ATOM 998 C C . VAL A 1 124 ? -9.637 5.843 2.999 1.00 92.19 124 VAL A C 1
ATOM 1000 O O . VAL A 1 124 ? -9.243 4.687 2.838 1.00 92.19 124 VAL A O 1
ATOM 1003 N N . ASN A 1 125 ? -9.372 6.814 2.129 1.00 88.00 125 ASN A N 1
ATOM 1004 C CA . ASN A 1 125 ? -8.475 6.618 0.994 1.00 88.00 125 ASN A CA 1
ATOM 1005 C C . ASN A 1 125 ? -7.047 6.941 1.412 1.00 88.00 125 ASN A C 1
ATOM 1007 O O . ASN A 1 125 ? -6.695 8.104 1.525 1.00 88.00 125 ASN A O 1
ATOM 1011 N N . VAL A 1 126 ? -6.220 5.924 1.617 1.00 84.62 126 VAL A N 1
ATOM 1012 C CA . VAL A 1 126 ? -4.801 6.132 1.910 1.00 84.62 126 VAL A CA 1
ATOM 1013 C C . VAL A 1 126 ? -4.048 6.227 0.589 1.00 84.62 126 VAL A C 1
ATOM 1015 O O . VAL A 1 126 ? -4.245 5.389 -0.296 1.00 84.62 126 VAL A O 1
ATOM 1018 N N . ASP A 1 127 ? -3.183 7.229 0.452 1.00 78.38 127 ASP A N 1
ATOM 1019 C CA . ASP A 1 127 ? -2.288 7.315 -0.696 1.00 78.38 127 ASP A CA 1
ATOM 1020 C C . ASP A 1 127 ? -1.173 6.265 -0.591 1.00 78.38 127 ASP A C 1
ATOM 1022 O O . ASP A 1 127 ? -0.293 6.328 0.271 1.00 78.38 127 ASP A O 1
ATOM 1026 N N . PHE A 1 128 ? -1.210 5.300 -1.506 1.00 71.25 128 PHE A N 1
ATOM 1027 C CA . PHE A 1 128 ? -0.124 4.368 -1.760 1.00 71.25 128 PHE A CA 1
ATOM 1028 C C . PHE A 1 128 ? 0.551 4.703 -3.086 1.00 71.25 128 PHE A C 1
ATOM 1030 O O . PHE A 1 128 ? 0.229 4.135 -4.129 1.00 71.25 128 PHE A O 1
ATOM 1037 N N . PHE A 1 129 ? 1.540 5.593 -3.022 1.00 67.94 129 PHE A N 1
ATOM 1038 C CA . PHE A 1 129 ? 2.386 5.967 -4.157 1.00 67.94 129 PHE A CA 1
ATOM 1039 C C . PHE A 1 129 ? 1.621 6.577 -5.348 1.00 67.94 129 PHE A C 1
ATOM 1041 O O . PHE A 1 129 ? 1.797 6.162 -6.494 1.00 67.94 129 PHE A O 1
ATOM 1048 N N . GLY A 1 130 ? 0.777 7.574 -5.088 1.00 69.62 130 GLY A N 1
ATOM 1049 C CA . GLY A 1 130 ? -0.075 8.228 -6.083 1.00 69.62 130 GLY A CA 1
ATOM 1050 C C . GLY A 1 130 ? -1.364 7.458 -6.378 1.00 69.62 130 GLY A C 1
ATOM 1051 O O . GLY A 1 130 ? -2.019 7.716 -7.388 1.00 69.62 130 GLY A O 1
ATOM 1052 N N . ARG A 1 131 ? -1.728 6.489 -5.529 1.00 73.38 131 ARG A N 1
ATOM 1053 C CA . ARG A 1 131 ? -2.940 5.671 -5.674 1.00 73.38 131 ARG A CA 1
ATOM 1054 C C . ARG A 1 131 ? -3.764 5.726 -4.404 1.00 73.38 131 ARG A C 1
ATOM 1056 O O . ARG A 1 131 ? -3.420 5.103 -3.400 1.00 73.38 131 ARG A O 1
ATOM 1063 N N . LEU A 1 132 ? -4.905 6.397 -4.497 1.00 79.62 132 LEU A N 1
ATOM 1064 C CA . LEU A 1 132 ? -5.912 6.399 -3.447 1.00 79.62 132 LEU A CA 1
ATOM 1065 C C . LEU A 1 132 ? -6.505 4.994 -3.313 1.00 79.62 132 LEU A C 1
ATOM 1067 O O . LEU A 1 132 ? -7.246 4.533 -4.183 1.00 79.62 132 LEU A O 1
ATOM 1071 N N . THR A 1 133 ? -6.136 4.303 -2.237 1.00 79.69 133 THR A N 1
ATOM 1072 C CA . THR A 1 133 ? -6.569 2.932 -1.958 1.00 79.69 133 THR A CA 1
ATOM 1073 C C . THR A 1 133 ? -7.450 2.922 -0.710 1.00 79.69 133 THR A C 1
ATOM 1075 O O . THR A 1 133 ? -7.024 3.432 0.330 1.00 79.69 133 THR A O 1
ATOM 1078 N N . PRO A 1 134 ? -8.657 2.328 -0.762 1.00 86.81 134 PRO A N 1
ATOM 1079 C CA . PRO A 1 134 ? -9.531 2.268 0.399 1.00 86.81 134 PRO A CA 1
ATOM 1080 C C . PRO A 1 134 ? -8.941 1.346 1.474 1.00 86.81 134 PRO A C 1
ATOM 1082 O O . PRO A 1 134 ? -8.718 0.155 1.241 1.00 86.81 134 PRO A O 1
ATOM 1085 N N . ALA A 1 135 ? -8.718 1.892 2.667 1.00 86.75 135 ALA A N 1
ATOM 1086 C CA . ALA A 1 135 ? -8.199 1.187 3.832 1.00 86.75 135 ALA A CA 1
ATOM 1087 C C . ALA A 1 135 ? -9.237 1.171 4.955 1.00 86.75 135 ALA A C 1
ATOM 1089 O O . ALA A 1 135 ? -9.811 2.210 5.277 1.00 86.75 135 ALA A O 1
ATOM 1090 N N . LYS A 1 136 ? -9.437 0.006 5.584 1.00 88.62 136 LYS A N 1
ATOM 1091 C CA . LYS A 1 136 ? -10.252 -0.112 6.801 1.00 88.62 136 LYS A CA 1
ATOM 1092 C C . LYS A 1 136 ? -9.394 0.130 8.039 1.00 88.62 136 LYS A C 1
ATOM 1094 O O . LYS A 1 136 ? -8.346 -0.503 8.189 1.00 88.62 136 LYS A O 1
ATOM 1099 N N . ILE A 1 137 ? -9.845 1.022 8.912 1.00 88.81 137 ILE A N 1
ATOM 1100 C CA . ILE A 1 137 ? -9.135 1.451 10.123 1.00 88.81 137 ILE A CA 1
ATOM 1101 C C . ILE A 1 137 ? -10.122 1.462 11.289 1.00 88.81 137 ILE A C 1
ATOM 1103 O O . ILE A 1 137 ? -11.291 1.791 11.103 1.00 88.81 137 ILE A O 1
ATOM 1107 N N . LEU A 1 138 ? -9.670 1.091 12.485 1.00 87.56 138 LEU A N 1
ATOM 1108 C CA . LEU A 1 138 ? -10.490 1.204 13.687 1.00 87.56 138 LEU A CA 1
ATOM 1109 C C . LEU A 1 138 ? -10.753 2.671 14.030 1.00 87.56 138 LEU A C 1
ATOM 1111 O O . LEU A 1 138 ? -9.842 3.500 13.986 1.00 87.56 138 LEU A O 1
ATOM 1115 N N . MET A 1 139 ? -11.977 2.971 14.459 1.00 88.75 139 MET A N 1
ATOM 1116 C CA . MET A 1 139 ? -12.346 4.308 14.939 1.00 88.75 139 MET A CA 1
ATOM 1117 C C . MET A 1 139 ? -11.466 4.760 16.113 1.00 88.75 139 MET A C 1
ATOM 1119 O O . MET A 1 139 ? -11.038 5.907 16.152 1.00 88.75 139 MET A O 1
ATOM 1123 N N . THR A 1 140 ? -11.118 3.847 17.024 1.00 87.44 140 THR A N 1
ATOM 1124 C CA . THR A 1 140 ? -10.262 4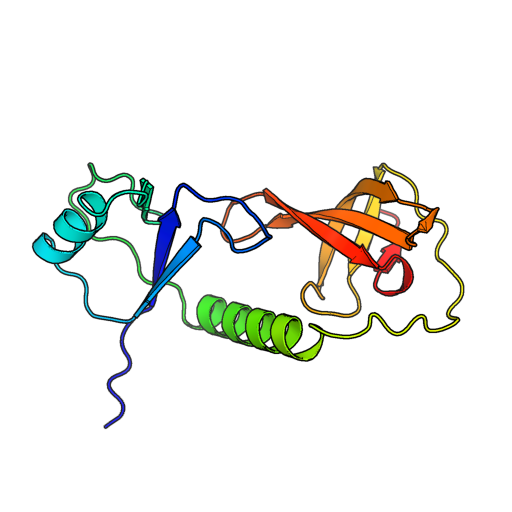.104 18.200 1.00 87.44 140 THR A CA 1
ATOM 1125 C C . THR A 1 140 ? -8.801 4.406 17.857 1.00 87.44 140 THR A C 1
ATOM 1127 O O . THR A 1 140 ? -8.063 4.944 18.684 1.00 87.44 140 THR A O 1
ATOM 1130 N N . ASP A 1 141 ? -8.359 4.049 16.649 1.00 88.81 141 ASP A N 1
ATOM 1131 C CA . ASP A 1 141 ? -7.006 4.332 16.159 1.00 88.81 141 ASP A CA 1
ATOM 1132 C C . ASP A 1 141 ? -6.907 5.721 15.505 1.00 88.81 141 ASP A C 1
ATOM 1134 O O . ASP A 1 141 ? -5.836 6.112 15.026 1.00 88.81 141 ASP A O 1
ATOM 1138 N N . CYS A 1 142 ? -8.010 6.471 15.494 1.00 89.38 142 CYS A N 1
ATOM 1139 C CA . CYS A 1 142 ? -8.146 7.751 14.822 1.00 89.38 142 CYS A CA 1
ATOM 1140 C C . CYS A 1 142 ? -8.590 8.846 15.794 1.00 89.38 142 CYS A C 1
ATOM 1142 O O . CYS A 1 142 ? -9.344 8.608 16.734 1.00 89.38 142 CYS A O 1
ATOM 1144 N N . ILE A 1 143 ? -8.158 10.074 15.524 1.00 89.25 143 ILE A N 1
ATOM 1145 C CA . ILE A 1 143 ? -8.704 11.282 16.145 1.00 89.25 143 ILE A CA 1
ATOM 1146 C C . ILE A 1 143 ? -9.404 12.110 15.076 1.00 89.25 143 ILE A C 1
ATOM 1148 O O . ILE A 1 143 ? -8.932 12.176 13.940 1.00 89.25 143 ILE A O 1
ATOM 1152 N N . LYS A 1 144 ? -10.524 12.737 15.434 1.00 89.00 144 LYS A N 1
ATOM 1153 C CA . LYS A 1 144 ? -11.189 13.710 14.566 1.00 89.00 144 LYS A CA 1
ATOM 1154 C C . LYS A 1 144 ? -10.324 14.963 14.479 1.00 89.00 144 LYS A C 1
ATOM 1156 O O . LYS A 1 144 ? -9.950 15.516 15.511 1.00 89.00 144 LYS A O 1
ATOM 1161 N N . GLU A 1 145 ? -10.020 15.403 13.266 1.00 85.12 145 GLU A N 1
ATOM 1162 C CA . GLU A 1 145 ? -9.431 16.716 13.038 1.00 85.12 145 GLU A CA 1
ATOM 1163 C C . GLU A 1 145 ? -10.512 17.711 12.633 1.00 85.12 145 GLU A C 1
ATOM 1165 O O . GLU A 1 145 ? -11.329 17.465 11.745 1.00 85.12 145 GLU A O 1
ATOM 1170 N N . THR A 1 146 ? -10.494 18.860 13.297 1.00 71.81 146 THR A N 1
ATOM 1171 C CA . THR A 1 146 ? -11.248 20.036 12.878 1.00 71.81 146 THR A CA 1
ATOM 1172 C C . THR A 1 146 ? -10.325 20.836 11.973 1.00 71.81 146 THR A C 1
ATOM 1174 O O . THR A 1 146 ? -9.293 21.322 12.434 1.00 71.81 146 THR A O 1
ATOM 1177 N N . LYS A 1 147 ? -10.657 20.911 10.686 1.00 54.44 147 LYS A N 1
ATOM 1178 C CA . LYS A 1 147 ? -9.933 21.747 9.728 1.00 54.44 147 LYS A CA 1
ATOM 1179 C C . LYS A 1 147 ? -10.477 23.170 9.740 1.00 54.44 147 LYS A C 1
ATOM 1181 O O . LYS A 1 147 ? -11.709 23.306 9.916 1.00 54.44 147 LYS A O 1
#

Nearest PDB structures (foldseek):
  2xhc-assembly1_A  TM=7.138E-01  e=2.493E-07  Thermotoga maritima
  1m1g-assembly3_C  TM=4.468E-01  e=7.942E-07  Aquifex aeolicus
  6gov-assembly1_G  TM=3.681E-01  e=9.536E-07  Escherichia coli O157:H7
  4zn3-assembly1_A  TM=3.673E-01  e=2.274E-05  Methanocaldococcus jannaschii DSM 2661
  3p8b-assembly1_B  TM=3.661E-01  e=5.677E-05  Pyrococcus furiosus

pLDDT: mean 77.9, std 14.58, range [40.25, 94.62]

Mean predicted aligned error: 11.64 Å

Foldseek 3Di:
DPPQFFKWWWAFDDDDDQCGRIDMDGHDDDPVVLVVQVVPHGTCHTLQDRNPDPDDDDTDDPVLVVLVVQLVVQCVVPVDDPDPDPDPQPPDDQQFWKAQCDTSRHGDTFGFHDADVVVQWTWTQDDDSNGRTTDIDHSVRIDTDDD

Secondary structure (DSSP, 8-state):
------EEEEEES--SSTTTTEEEEES---HHHHHHHHHSTTEEEETTB-S--SSPPPPPPHHHHHHHHHHHHHHHHTSS------PPPP---TT-EEEE-SSTTTT-EEEEEEEETTTTEEEEEEESSS-EEEEEEEGGGEEEE--

Sequence (147 aa):
MSLDYPWYILLATKPKNLLSGCVFYQGQLDEDLVQLFYKVPGVIRFLDHSG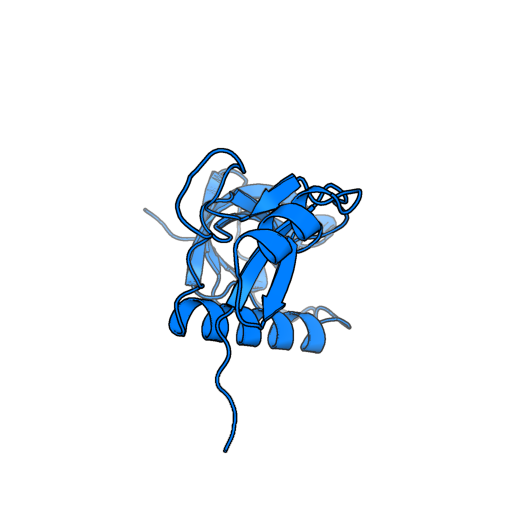EEKELPSPLSPQKVAEFSDLLKKIKKKGGDYDWAKDQEPNLQIGDWIKVIKGPYIGCQEKIIALDEEKKLITVNVDFFGRLTPAKILMTDCIKETK

Solvent-accessible surface area (backbone atoms only — not comparable to full-atom values): 8905 Å² total; per-residue (Å²): 132,86,83,86,57,49,37,40,48,34,30,34,76,56,76,85,54,94,60,41,31,58,46,81,47,73,45,87,81,50,74,68,56,51,54,49,50,61,68,39,90,52,43,70,33,42,80,87,33,80,81,81,65,92,67,77,72,69,63,56,52,72,66,60,52,50,57,48,54,52,30,52,51,44,50,63,71,54,73,61,75,84,77,81,71,89,62,84,72,63,95,76,53,73,65,40,39,30,33,26,76,43,74,62,56,49,74,44,71,39,47,30,75,40,72,40,76,92,78,42,31,34,28,30,58,45,74,60,90,91,36,77,39,75,41,81,43,52,43,78,31,38,44,81,48,87,130

InterPro domains:
  IPR008991 Translation protein SH3-like domain superfamily [SSF50104] (90-139)
  IPR014722 Large ribosomal subunit protein uL2, domain 2 [G3DSA:2.30.30.30] (85-142)
  IPR036735 NusG, N-terminal domain superfamily [G3DSA:3.30.70.940] (3-75)
  IPR043425 NusG-like [PTHR30265] (14-145)

Radius of gyration: 18.23 Å; Cα contacts (8 Å, |Δi|>4): 221; chains: 1; bounding box: 51×34×50 Å

Organism: NCBI:txid1117311